Protein AF-A0A656CT70-F1 (afdb_monomer)

Organism: NCBI:txid33039

Mean predicted aligned error: 3.69 Å

Sequence (130 aa):
MKSKRKQKILEKSWAKPFSDIIFSNIDEMIFAPLYSDKRNSRPNAPVNVIVGALILKELNGLTDDEIIEECEFDFRYQYALHTTSYENQPLSNRTFSRFRERNAAYELTTGKDLIHDCIVALSENIRKFR

Secondary structure (DSSP, 8-state):
---HHHHHHHHTSTHHHIIIIIGGG--GGGGGGG--SSGGGS-SS-HHHHHHHHHHHHHHT--HHHHHHHHHH-HHHHHHTT-TT-SS-S--HHHHHHHHHHHHHHHHHHS--HHHHHHHHTHHHHHHH-

pLDDT: mean 93.48, std 8.0, range [59.53, 98.5]

Foldseek 3Di:
DPDPVVVVVLCVDLLVLLQPLPLVQQDQVLCVVLADPDPVRDQLDRVSLLLSLVVVCVVVVHDLVVSLVCCQPPVSSCSSSVNPPPPHGSGDPVSNVSSVVSQVVCCVVPVDRSSVVRCVSSVVSVVVSD

Solvent-accessible surface area (backbone atoms only — not comparable to full-atom values): 7526 Å² total; per-residue (Å²): 137,94,48,73,68,60,51,57,53,45,64,72,35,74,30,36,57,40,23,66,45,44,41,71,59,52,68,50,71,74,55,46,86,72,40,53,94,51,78,92,47,49,73,93,40,62,59,45,44,56,52,41,49,51,50,52,18,66,76,70,72,48,50,77,65,52,46,45,50,43,44,71,72,36,68,52,50,18,52,23,52,71,44,73,85,50,93,64,68,73,65,48,73,67,54,53,52,56,50,52,52,41,50,53,54,45,22,75,75,69,75,48,58,58,66,57,53,52,51,60,73,36,41,69,36,52,60,73,71,105

Structure (mmCIF, N/CA/C/O backbone):
data_AF-A0A656CT70-F1
#
_entry.id   AF-A0A656CT70-F1
#
loop_
_atom_site.group_PDB
_atom_site.id
_atom_site.type_symbol
_atom_site.label_atom_id
_atom_site.label_alt_id
_atom_site.label_comp_id
_atom_site.label_asym_id
_atom_site.label_entity_id
_atom_site.label_seq_id
_atom_site.pdbx_PDB_ins_code
_atom_sit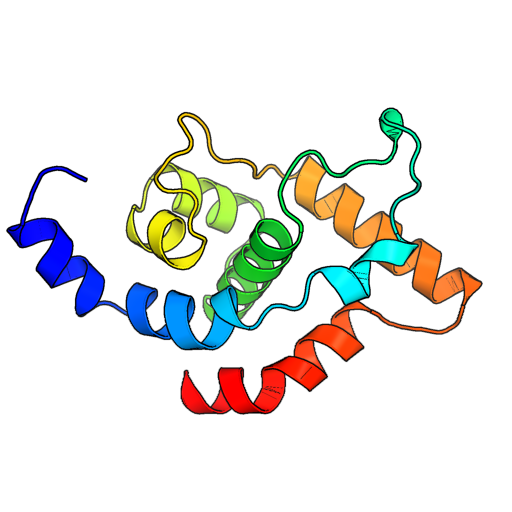e.Cartn_x
_atom_site.Cartn_y
_atom_site.Cartn_z
_atom_site.occupancy
_atom_site.B_iso_or_equiv
_atom_site.auth_seq_id
_atom_site.auth_comp_id
_atom_site.auth_asym_id
_atom_site.auth_atom_id
_atom_site.pdbx_PDB_model_num
ATOM 1 N N . MET A 1 1 ? -3.001 -2.683 20.741 1.00 59.53 1 MET A N 1
ATOM 2 C CA . MET A 1 1 ? -3.885 -1.666 21.368 1.00 59.53 1 MET A CA 1
ATOM 3 C C . MET A 1 1 ? -4.584 -2.251 22.603 1.00 59.53 1 MET A C 1
ATOM 5 O O . MET A 1 1 ? -5.239 -3.271 22.469 1.00 59.53 1 MET A O 1
ATOM 9 N N . LYS A 1 2 ? -4.429 -1.674 23.810 1.00 62.16 2 LYS A N 1
ATOM 10 C CA . LYS A 1 2 ? -4.876 -2.312 25.079 1.00 62.16 2 LYS A CA 1
ATOM 11 C C . LYS A 1 2 ? -6.291 -1.933 25.572 1.00 62.16 2 LYS A C 1
ATOM 13 O O . LYS A 1 2 ? -6.737 -2.463 26.582 1.00 62.16 2 LYS A O 1
ATOM 18 N N . SER A 1 3 ? -7.020 -1.034 24.898 1.00 84.12 3 SER A N 1
ATOM 19 C CA . SER A 1 3 ? -8.351 -0.576 25.352 1.00 84.12 3 SER A CA 1
ATOM 20 C C . SER A 1 3 ? -9.488 -1.104 24.474 1.00 84.12 3 SER A C 1
ATOM 22 O O . SER A 1 3 ? -9.621 -0.695 23.320 1.00 84.12 3 SER A O 1
ATOM 24 N N . LYS A 1 4 ? -10.373 -1.929 25.058 1.00 86.62 4 LYS A N 1
ATOM 25 C CA . LYS A 1 4 ? -11.593 -2.451 24.404 1.00 86.62 4 LYS A CA 1
ATOM 26 C C . LYS A 1 4 ? -12.500 -1.343 23.853 1.00 86.62 4 LYS A C 1
ATOM 28 O O . LYS A 1 4 ? -13.158 -1.532 22.835 1.00 86.62 4 LYS A O 1
ATOM 33 N N . ARG A 1 5 ? -12.536 -0.172 24.504 1.00 88.56 5 ARG A N 1
ATOM 34 C CA . ARG A 1 5 ? -13.321 0.981 24.033 1.00 88.56 5 ARG A CA 1
ATOM 35 C C . ARG A 1 5 ? -12.743 1.560 22.742 1.00 88.56 5 ARG A C 1
ATOM 37 O O . ARG A 1 5 ? -13.498 1.778 21.803 1.00 88.56 5 ARG A O 1
ATOM 44 N N . LYS A 1 6 ? -11.423 1.775 22.685 1.00 86.00 6 LYS A N 1
ATOM 45 C CA . LYS A 1 6 ? -10.746 2.276 21.476 1.00 86.00 6 LYS A CA 1
ATOM 46 C C . LYS A 1 6 ? -10.887 1.292 20.314 1.00 86.00 6 LYS A C 1
ATOM 48 O O . LYS A 1 6 ? -11.174 1.717 19.205 1.00 86.00 6 LYS A O 1
ATOM 53 N N . GLN A 1 7 ? -10.797 -0.009 20.592 1.00 86.00 7 GLN A N 1
ATOM 54 C CA . GLN A 1 7 ? -11.014 -1.050 19.587 1.00 86.00 7 GLN A CA 1
ATOM 55 C C . GLN A 1 7 ? -12.424 -1.007 18.983 1.00 86.00 7 GLN A C 1
ATOM 57 O O . GLN A 1 7 ? -12.554 -0.972 17.768 1.00 86.00 7 GLN A O 1
ATOM 62 N N . LYS A 1 8 ? -13.474 -0.882 19.806 1.00 90.31 8 LYS A N 1
ATOM 63 C CA . LYS A 1 8 ? -14.850 -0.724 19.298 1.00 90.31 8 LYS A CA 1
ATOM 64 C C . LYS A 1 8 ? -15.055 0.544 18.465 1.00 90.31 8 LYS A C 1
ATOM 66 O O . LYS A 1 8 ? -15.885 0.542 17.564 1.00 90.31 8 LYS A O 1
ATOM 71 N N . ILE A 1 9 ? -14.366 1.639 18.794 1.00 91.31 9 ILE A N 1
ATOM 72 C CA . ILE A 1 9 ? -14.432 2.881 18.006 1.00 91.31 9 ILE A CA 1
ATOM 73 C C . ILE A 1 9 ? -13.758 2.668 16.647 1.00 91.31 9 ILE A C 1
ATOM 75 O O . ILE A 1 9 ? -14.312 3.051 15.623 1.00 91.31 9 ILE A O 1
ATOM 79 N N . LEU A 1 10 ? -12.600 2.011 16.642 1.00 90.56 10 LEU A N 1
ATOM 80 C CA . LEU A 1 10 ? -11.835 1.700 15.441 1.00 90.56 10 LEU A CA 1
ATOM 81 C C . LEU A 1 10 ? -12.596 0.769 14.489 1.00 90.56 10 LEU A C 1
ATOM 83 O O . LEU A 1 10 ? -12.696 1.061 13.303 1.00 90.56 10 LEU A O 1
ATOM 87 N N . GLU A 1 11 ? -13.207 -0.292 15.020 1.00 89.88 11 GLU A N 1
ATOM 88 C CA . GLU A 1 11 ? -14.033 -1.240 14.257 1.00 89.88 11 GLU A CA 1
ATOM 89 C C . GLU A 1 11 ? -15.268 -0.584 13.620 1.00 89.88 11 GLU A C 1
ATOM 91 O O . GLU A 1 11 ? -15.768 -1.070 12.612 1.00 89.88 11 GLU A O 1
ATOM 96 N N . LYS A 1 12 ? -15.754 0.527 14.188 1.00 93.75 12 LYS A N 1
ATOM 97 C CA . LYS A 1 12 ? -16.864 1.325 13.639 1.00 93.75 12 LYS A CA 1
ATOM 98 C C . LYS A 1 12 ? -16.409 2.468 12.728 1.00 93.75 12 LYS A C 1
ATOM 100 O O . LYS A 1 12 ? -17.252 3.183 12.194 1.00 93.75 12 LYS A O 1
ATOM 105 N N . SER A 1 13 ? -15.104 2.694 12.608 1.00 95.56 13 SER A N 1
ATOM 106 C CA . SER A 1 13 ? -14.539 3.757 11.777 1.00 95.56 13 SER A CA 1
ATOM 107 C C . SER A 1 13 ? -14.329 3.288 10.337 1.00 95.56 13 SER A C 1
ATOM 109 O O . SER A 1 13 ? -14.367 2.090 10.065 1.00 95.56 13 SER A O 1
ATOM 111 N N . TRP A 1 14 ? -14.028 4.226 9.434 1.00 96.31 14 TRP A N 1
ATOM 112 C CA . TRP A 1 14 ? -13.675 3.949 8.034 1.00 96.31 14 TRP A CA 1
ATOM 113 C C . TRP A 1 14 ? -12.500 2.966 7.885 1.00 96.31 14 TRP A C 1
ATOM 115 O O . TRP A 1 14 ? -12.396 2.267 6.879 1.00 96.31 14 TRP A O 1
ATOM 125 N N . ALA A 1 15 ? -11.632 2.872 8.898 1.00 97.12 15 ALA A N 1
ATOM 126 C CA . ALA A 1 15 ? -10.444 2.033 8.854 1.00 97.12 15 ALA A CA 1
ATOM 127 C C . ALA A 1 15 ? -10.780 0.541 8.766 1.00 97.12 15 ALA A C 1
ATOM 129 O O . ALA A 1 15 ? -10.039 -0.205 8.136 1.00 97.12 15 ALA A O 1
ATOM 130 N N . LYS A 1 16 ? -11.899 0.095 9.357 1.00 96.50 16 LYS A N 1
ATOM 131 C CA . LYS A 1 16 ? -12.323 -1.311 9.294 1.00 96.50 16 LYS A CA 1
ATOM 132 C C . LYS A 1 16 ? -12.708 -1.755 7.882 1.00 96.50 16 LYS A C 1
ATOM 134 O O . LYS A 1 16 ? -12.073 -2.688 7.397 1.00 96.50 16 LYS A O 1
ATOM 139 N N . PRO A 1 17 ? -13.670 -1.112 7.193 1.00 96.94 17 PRO A N 1
ATOM 140 C CA . PRO A 1 17 ? -13.987 -1.491 5.825 1.00 96.94 17 PRO A CA 1
ATOM 141 C C . PRO A 1 17 ? -12.794 -1.289 4.883 1.00 96.94 17 PRO A C 1
ATOM 143 O O . PRO A 1 17 ? -12.601 -2.124 4.009 1.00 96.94 17 PRO A O 1
ATOM 146 N N . PHE A 1 18 ? -11.940 -0.274 5.082 1.00 97.94 18 PHE A N 1
ATOM 147 C CA . PHE A 1 18 ? -10.711 -0.157 4.286 1.00 97.94 18 PHE A CA 1
ATOM 148 C C . PHE A 1 18 ? -9.786 -1.370 4.482 1.00 97.94 18 PHE A C 1
ATOM 150 O O . PHE A 1 18 ? -9.346 -1.978 3.509 1.00 97.94 18 PHE A O 1
ATOM 157 N N . SER A 1 19 ? -9.530 -1.744 5.738 1.00 97.81 19 SER A N 1
ATOM 158 C CA . SER A 1 19 ? -8.682 -2.877 6.119 1.00 97.81 19 SER A CA 1
ATOM 159 C C . SER A 1 19 ? -9.183 -4.199 5.524 1.00 97.81 19 SER A C 1
ATOM 161 O O . SER A 1 19 ? -8.408 -4.959 4.941 1.00 97.81 19 SER A O 1
ATOM 163 N N . ASP A 1 20 ? -10.488 -4.460 5.618 1.00 97.31 20 ASP A N 1
ATOM 164 C CA . ASP A 1 20 ? -11.088 -5.727 5.189 1.00 97.31 20 ASP A CA 1
ATOM 165 C C . ASP A 1 20 ? -11.293 -5.816 3.673 1.00 97.31 20 ASP A C 1
ATOM 167 O O . ASP A 1 20 ? -11.096 -6.872 3.076 1.00 97.31 20 ASP A O 1
ATOM 171 N N . ILE A 1 21 ? -11.752 -4.725 3.054 1.00 97.31 21 ILE A N 1
ATOM 172 C CA . ILE A 1 21 ? -12.2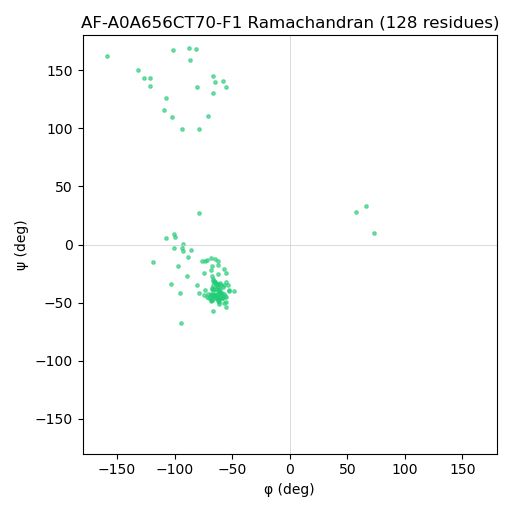39 -4.736 1.671 1.00 97.31 21 ILE A CA 1
ATOM 173 C C . ILE A 1 21 ? -11.123 -4.324 0.715 1.00 97.31 21 ILE A C 1
ATOM 175 O O . ILE A 1 21 ? -10.966 -4.950 -0.328 1.00 97.31 21 ILE A O 1
ATOM 179 N N . ILE A 1 22 ? -10.326 -3.315 1.069 1.00 97.94 22 ILE A N 1
ATOM 180 C CA . ILE A 1 22 ? -9.263 -2.799 0.201 1.00 97.94 22 ILE A CA 1
ATOM 181 C C . ILE A 1 22 ? -7.935 -3.459 0.541 1.00 97.94 22 ILE A C 1
ATOM 183 O O . ILE A 1 22 ? -7.427 -4.240 -0.256 1.00 97.94 22 ILE A O 1
ATOM 187 N N . PHE A 1 23 ? -7.395 -3.184 1.731 1.00 98.25 23 PHE A N 1
ATOM 188 C CA . PHE A 1 23 ? -6.023 -3.545 2.089 1.00 98.25 23 PHE A CA 1
ATOM 189 C C . PHE A 1 23 ? -5.772 -5.053 2.002 1.00 98.25 23 PHE A C 1
ATOM 191 O O . PHE A 1 23 ? -4.802 -5.490 1.388 1.00 98.25 23 PHE A O 1
ATOM 198 N N . SER A 1 24 ? -6.691 -5.850 2.552 1.00 97.75 24 SER A N 1
ATOM 199 C CA . SER A 1 24 ? -6.589 -7.315 2.564 1.00 97.75 24 SER A CA 1
ATOM 200 C C . SER A 1 24 ? -6.728 -7.961 1.178 1.00 97.75 24 SER A C 1
ATOM 202 O O . SER A 1 24 ? -6.446 -9.147 1.039 1.00 97.75 24 SER A O 1
ATOM 204 N N . ASN A 1 25 ? -7.150 -7.207 0.158 1.00 98.00 25 ASN A N 1
ATOM 205 C CA . ASN A 1 25 ? -7.273 -7.678 -1.224 1.00 98.00 25 ASN A CA 1
ATOM 206 C C . ASN A 1 25 ? -6.193 -7.098 -2.154 1.00 98.00 25 ASN A C 1
ATOM 208 O O . ASN A 1 25 ? -6.259 -7.323 -3.361 1.00 98.00 25 ASN A O 1
ATOM 212 N N . ILE A 1 26 ? -5.214 -6.350 -1.630 1.00 98.12 26 ILE A N 1
ATOM 213 C CA . ILE A 1 26 ? -4.067 -5.899 -2.424 1.00 98.12 26 ILE A CA 1
ATOM 214 C C . ILE A 1 26 ? -3.183 -7.113 -2.724 1.00 98.12 26 ILE A C 1
ATOM 216 O O . ILE A 1 26 ? -2.516 -7.634 -1.828 1.00 98.12 26 ILE A O 1
ATOM 220 N N . ASP A 1 27 ? -3.149 -7.537 -3.987 1.00 96.38 27 ASP A N 1
ATOM 221 C CA . ASP A 1 27 ? -2.220 -8.568 -4.448 1.00 96.38 27 ASP A CA 1
ATOM 222 C C . ASP A 1 27 ? -0.825 -7.967 -4.675 1.00 96.38 27 ASP A C 1
ATOM 224 O O . ASP A 1 27 ? -0.540 -7.336 -5.696 1.00 96.38 27 ASP A O 1
ATOM 228 N N . GLU A 1 28 ? 0.070 -8.158 -3.705 1.00 93.38 28 GLU A N 1
ATOM 229 C CA . GLU A 1 28 ? 1.448 -7.677 -3.810 1.00 93.38 28 GLU A CA 1
ATOM 230 C C . GLU A 1 28 ? 2.275 -8.405 -4.880 1.00 93.38 28 GLU A C 1
ATOM 232 O O . GLU A 1 28 ? 3.289 -7.866 -5.332 1.00 93.38 28 GLU A O 1
ATOM 237 N N . MET A 1 29 ? 1.841 -9.589 -5.333 1.00 94.19 29 MET A N 1
ATOM 238 C CA . MET A 1 29 ? 2.576 -10.383 -6.322 1.00 94.19 29 MET A CA 1
ATOM 239 C C . MET A 1 29 ? 2.585 -9.725 -7.702 1.00 94.19 29 MET A C 1
ATOM 241 O O . MET A 1 29 ? 3.524 -9.951 -8.468 1.00 94.19 29 MET A O 1
ATOM 245 N N . ILE A 1 30 ? 1.624 -8.839 -7.989 1.00 96.12 30 ILE A N 1
ATOM 246 C CA . ILE A 1 30 ? 1.625 -7.981 -9.186 1.00 96.12 30 ILE A CA 1
ATOM 247 C C . ILE A 1 30 ? 2.942 -7.195 -9.286 1.00 96.12 30 ILE A C 1
ATOM 249 O O . ILE A 1 30 ? 3.489 -7.016 -10.372 1.00 96.12 30 ILE A O 1
ATOM 253 N N . PHE A 1 31 ? 3.504 -6.788 -8.146 1.00 96.50 31 PHE A N 1
ATOM 254 C CA . PHE A 1 31 ? 4.725 -5.989 -8.071 1.00 96.50 31 PHE A CA 1
ATOM 255 C C . PHE A 1 31 ? 6.002 -6.820 -7.927 1.00 96.50 31 PHE A C 1
ATOM 257 O O . PHE A 1 31 ? 7.092 -6.246 -7.872 1.00 96.50 31 PHE A O 1
ATOM 264 N N . ALA A 1 32 ? 5.910 -8.153 -7.891 1.00 93.88 32 ALA A N 1
ATOM 265 C CA . ALA A 1 32 ? 7.078 -9.027 -7.792 1.00 93.88 32 ALA A CA 1
ATOM 266 C C . ALA A 1 32 ? 8.153 -8.736 -8.864 1.00 93.88 32 ALA A C 1
ATOM 268 O O . ALA A 1 32 ? 9.327 -8.678 -8.495 1.00 93.88 32 ALA A O 1
ATOM 269 N N . PRO A 1 33 ? 7.814 -8.449 -10.144 1.00 94.12 33 PRO A N 1
ATOM 270 C CA . PRO A 1 33 ? 8.812 -8.136 -11.172 1.00 94.12 33 PRO A CA 1
ATOM 271 C C . PRO A 1 33 ? 9.657 -6.880 -10.906 1.00 94.12 33 PRO A C 1
ATOM 273 O O . PRO A 1 33 ? 10.717 -6.722 -11.511 1.00 94.12 33 PRO A O 1
ATOM 276 N N . LEU A 1 34 ? 9.224 -5.983 -10.011 1.00 93.31 34 LEU A N 1
ATOM 277 C CA . LEU A 1 34 ? 9.976 -4.772 -9.655 1.00 93.31 34 LEU A CA 1
ATOM 278 C C . LEU A 1 34 ? 11.203 -5.062 -8.786 1.00 93.31 34 LEU A C 1
ATOM 280 O O . LEU A 1 34 ? 12.060 -4.191 -8.588 1.00 93.31 34 LEU A O 1
ATOM 284 N N . TYR A 1 35 ? 11.274 -6.264 -8.224 1.00 90.50 35 TYR A N 1
ATOM 285 C CA . TYR A 1 35 ? 12.265 -6.648 -7.240 1.00 90.50 35 TYR A CA 1
ATOM 286 C C . TYR A 1 35 ? 12.974 -7.922 -7.696 1.00 90.50 35 TYR A C 1
ATOM 288 O O . TYR A 1 35 ? 12.383 -8.815 -8.289 1.00 90.50 35 TYR A O 1
ATOM 296 N N . SER A 1 36 ? 14.274 -8.007 -7.428 1.00 80.19 36 SER A N 1
ATOM 297 C CA . SER A 1 36 ? 15.046 -9.226 -7.673 1.00 80.19 36 SER A CA 1
ATOM 298 C C . SER A 1 36 ? 15.266 -9.978 -6.362 1.00 80.19 36 SER A C 1
ATOM 300 O O . SER A 1 36 ? 15.142 -9.417 -5.270 1.00 80.19 36 SER A O 1
ATOM 302 N N . ASP A 1 37 ? 15.725 -11.221 -6.447 1.00 69.25 37 ASP A N 1
ATOM 303 C CA . ASP A 1 37 ? 16.087 -11.994 -5.253 1.00 69.25 37 ASP A CA 1
ATOM 304 C C . ASP A 1 37 ? 17.282 -11.402 -4.484 1.00 69.25 37 ASP A C 1
ATOM 306 O O . ASP A 1 37 ? 17.535 -11.751 -3.325 1.00 69.25 37 ASP A O 1
ATOM 310 N N . LYS A 1 38 ? 18.013 -10.451 -5.088 1.00 72.75 38 LYS A N 1
ATOM 311 C CA . LYS A 1 38 ? 19.123 -9.750 -4.437 1.00 72.75 38 LYS A CA 1
ATOM 312 C C . LYS A 1 38 ? 18.609 -8.881 -3.292 1.00 72.75 38 LYS A C 1
ATOM 314 O O . LYS A 1 38 ? 17.753 -8.011 -3.481 1.00 72.75 38 LYS A O 1
ATOM 319 N N . ARG A 1 39 ? 19.241 -9.026 -2.122 1.00 65.06 39 ARG A N 1
ATOM 320 C CA . ARG A 1 39 ? 18.924 -8.286 -0.885 1.00 65.06 39 ARG A CA 1
ATOM 321 C C . ARG A 1 39 ? 18.789 -6.772 -1.092 1.00 65.06 39 ARG A C 1
ATOM 323 O O . ARG A 1 39 ? 17.870 -6.182 -0.544 1.00 65.06 39 ARG A O 1
ATOM 330 N N . ASN A 1 40 ? 19.642 -6.168 -1.922 1.00 65.69 40 ASN A N 1
ATOM 331 C CA . ASN A 1 40 ? 19.651 -4.717 -2.171 1.00 65.69 40 ASN A CA 1
ATOM 332 C C . ASN A 1 40 ? 18.461 -4.212 -2.999 1.00 65.69 40 ASN A C 1
ATOM 334 O O . ASN A 1 40 ? 18.253 -3.005 -3.092 1.00 65.69 40 ASN A O 1
ATOM 338 N N . SER A 1 41 ? 17.710 -5.114 -3.628 1.00 70.25 41 SER A N 1
ATOM 339 C CA . SER A 1 41 ? 16.538 -4.744 -4.414 1.00 70.25 41 SER A CA 1
ATOM 340 C C . SER A 1 41 ? 15.233 -4.889 -3.643 1.00 70.25 41 SER A C 1
ATOM 342 O O . SER A 1 41 ? 14.273 -4.237 -4.032 1.00 70.25 41 SER A O 1
ATOM 344 N N . ARG A 1 42 ? 15.207 -5.654 -2.538 1.00 74.50 42 ARG A N 1
ATOM 345 C CA . ARG A 1 42 ? 13.997 -5.859 -1.731 1.00 74.50 42 ARG A CA 1
ATOM 346 C C . ARG A 1 42 ? 13.444 -4.520 -1.227 1.00 74.50 42 ARG A C 1
ATOM 348 O O . ARG A 1 42 ? 14.230 -3.640 -0.861 1.00 74.50 42 ARG A O 1
ATOM 355 N N . PRO A 1 43 ? 12.117 -4.340 -1.211 1.00 77.81 43 PRO A N 1
ATOM 356 C CA . PRO A 1 43 ? 11.530 -3.128 -0.674 1.00 77.81 43 PRO A CA 1
ATOM 357 C C . PRO A 1 43 ? 11.777 -3.047 0.838 1.00 77.81 43 PRO A C 1
ATOM 359 O O . PRO A 1 43 ? 11.802 -4.055 1.541 1.00 77.81 43 PRO A O 1
ATOM 362 N N . ASN A 1 44 ? 11.972 -1.825 1.335 1.00 79.44 44 ASN A N 1
ATOM 363 C CA . ASN A 1 44 ? 12.170 -1.569 2.766 1.00 79.44 44 ASN A CA 1
ATOM 364 C C . ASN A 1 44 ? 10.856 -1.648 3.563 1.00 79.44 44 ASN A C 1
ATOM 366 O O . ASN A 1 44 ? 10.889 -1.691 4.788 1.00 79.44 44 ASN A O 1
ATOM 370 N N . ALA A 1 45 ? 9.723 -1.644 2.863 1.00 89.06 45 ALA A N 1
ATOM 371 C CA . ALA A 1 45 ? 8.376 -1.703 3.405 1.00 89.06 45 ALA A CA 1
ATOM 372 C C . ALA A 1 45 ? 7.573 -2.765 2.641 1.00 89.06 45 ALA A C 1
ATOM 374 O O . ALA A 1 45 ? 7.847 -2.965 1.453 1.00 89.06 45 ALA A O 1
ATOM 375 N N . PRO A 1 46 ? 6.591 -3.427 3.272 1.00 94.62 46 PRO A N 1
ATOM 376 C CA . PRO A 1 46 ? 5.672 -4.308 2.557 1.00 94.62 46 PRO A CA 1
ATOM 377 C C . PRO A 1 46 ? 4.974 -3.560 1.415 1.00 94.62 46 PRO A C 1
ATOM 379 O O . PRO A 1 46 ? 4.545 -2.417 1.589 1.00 94.62 46 PRO A O 1
ATOM 382 N N . VAL A 1 47 ? 4.881 -4.172 0.235 1.00 96.56 47 VAL A N 1
ATOM 383 C CA . VAL A 1 47 ? 4.370 -3.476 -0.958 1.00 96.56 47 VAL A CA 1
ATOM 384 C C . VAL A 1 47 ? 2.892 -3.139 -0.801 1.00 96.56 47 VAL A C 1
ATOM 386 O O . VAL A 1 47 ? 2.481 -2.032 -1.141 1.00 96.56 47 VAL A O 1
ATOM 389 N N . ASN A 1 48 ? 2.109 -4.041 -0.211 1.00 97.44 48 ASN A N 1
ATOM 390 C CA . ASN A 1 48 ? 0.713 -3.784 0.130 1.00 97.44 48 ASN A CA 1
ATOM 391 C C . ASN A 1 48 ? 0.531 -2.566 1.058 1.00 97.44 48 ASN A C 1
ATOM 393 O O . ASN A 1 48 ? -0.416 -1.807 0.872 1.00 97.44 48 ASN A O 1
ATOM 397 N N . VAL A 1 49 ? 1.456 -2.310 1.991 1.00 98.12 49 VAL A N 1
ATOM 398 C CA . VAL A 1 49 ? 1.463 -1.101 2.837 1.00 98.12 49 VAL A CA 1
ATOM 399 C C . VAL A 1 49 ? 1.715 0.154 2.008 1.00 98.12 49 VAL A C 1
ATOM 401 O O . VAL A 1 49 ? 1.004 1.142 2.178 1.00 98.12 49 VAL A O 1
ATOM 404 N N . ILE A 1 50 ? 2.666 0.115 1.069 1.00 98.12 50 ILE A N 1
ATOM 405 C CA . ILE A 1 50 ? 2.936 1.241 0.160 1.00 98.12 50 ILE A CA 1
ATOM 406 C C . ILE A 1 50 ? 1.701 1.538 -0.700 1.00 98.12 50 ILE A C 1
ATOM 408 O O . ILE A 1 50 ? 1.252 2.680 -0.760 1.00 98.12 50 ILE A O 1
ATOM 412 N N . VAL A 1 51 ? 1.135 0.515 -1.346 1.00 98.19 51 VAL A N 1
ATOM 413 C CA . VAL A 1 51 ? -0.037 0.649 -2.224 1.00 98.19 51 VAL A CA 1
ATOM 414 C C . VAL A 1 51 ? -1.259 1.109 -1.432 1.00 98.19 51 VAL A C 1
ATOM 416 O O . VAL A 1 51 ? -1.930 2.050 -1.843 1.00 98.19 51 VAL A O 1
ATOM 419 N N . GLY A 1 52 ? -1.520 0.510 -0.269 1.00 98.25 52 GLY A N 1
ATOM 420 C CA . GLY A 1 52 ? -2.625 0.896 0.604 1.00 98.25 52 GLY A CA 1
ATOM 421 C C . GLY A 1 52 ? -2.524 2.352 1.059 1.00 98.25 52 GLY A C 1
ATOM 422 O O . GLY A 1 52 ? -3.520 3.071 1.014 1.00 98.25 52 GLY A O 1
ATOM 423 N N . ALA A 1 53 ? -1.324 2.812 1.427 1.00 98.44 53 ALA A N 1
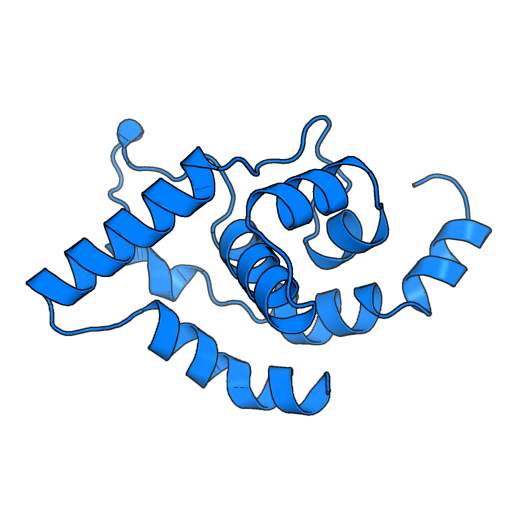ATOM 424 C CA . ALA A 1 53 ? -1.092 4.209 1.782 1.00 98.44 53 ALA A CA 1
ATOM 425 C C . ALA A 1 53 ? -1.344 5.145 0.593 1.00 98.44 53 ALA A C 1
ATOM 427 O O . ALA A 1 53 ? -2.005 6.165 0.754 1.00 98.44 53 ALA A O 1
ATOM 428 N N . LEU A 1 54 ? -0.894 4.785 -0.614 1.00 98.25 54 LEU A N 1
ATOM 429 C CA . LEU A 1 54 ? -1.173 5.573 -1.819 1.00 98.25 54 LEU A CA 1
ATOM 430 C C . LEU A 1 54 ? -2.670 5.624 -2.150 1.00 98.25 54 LEU A C 1
ATOM 432 O O . LEU A 1 54 ? -3.161 6.683 -2.521 1.00 98.25 54 LEU A O 1
ATOM 436 N N . ILE A 1 55 ? -3.415 4.533 -1.960 1.00 97.75 55 ILE A N 1
ATOM 437 C CA . ILE A 1 55 ? -4.873 4.541 -2.140 1.00 97.75 55 ILE A CA 1
ATOM 438 C C . ILE A 1 55 ? -5.536 5.469 -1.112 1.00 97.75 55 ILE A C 1
ATOM 440 O O . ILE A 1 55 ? -6.378 6.280 -1.489 1.00 97.75 55 ILE A O 1
ATOM 444 N N . LEU A 1 56 ? -5.156 5.396 0.171 1.00 97.94 56 LEU A N 1
ATOM 445 C CA . LEU A 1 56 ? -5.676 6.307 1.203 1.00 97.94 56 LEU A CA 1
ATOM 446 C C . LEU A 1 56 ? -5.352 7.765 0.900 1.00 97.94 56 LEU A C 1
ATOM 448 O O . LEU A 1 56 ? -6.212 8.628 1.071 1.00 97.94 56 LEU A O 1
ATOM 452 N N . LYS A 1 57 ? -4.135 8.019 0.417 1.00 98.12 57 LYS A N 1
ATOM 453 C CA . LYS A 1 57 ? -3.694 9.341 -0.008 1.00 98.12 57 LYS A CA 1
ATOM 454 C C . LYS A 1 57 ? -4.645 9.918 -1.060 1.00 98.12 57 LYS A C 1
ATOM 456 O O . LYS A 1 57 ? -5.185 11.000 -0.857 1.00 98.12 57 LYS A O 1
ATOM 461 N N . GLU A 1 58 ? -4.903 9.175 -2.137 1.00 96.50 58 GLU A N 1
ATOM 462 C CA . GLU A 1 58 ? -5.787 9.629 -3.220 1.00 96.50 58 GLU A CA 1
ATOM 463 C C . GLU A 1 58 ? -7.256 9.739 -2.778 1.00 96.50 58 GLU A C 1
ATOM 465 O O . GLU A 1 58 ? -7.954 10.675 -3.164 1.00 96.50 58 GLU A O 1
ATOM 470 N N . LEU A 1 59 ? -7.744 8.820 -1.935 1.00 94.75 59 LEU A N 1
ATOM 471 C CA . LEU A 1 59 ? -9.123 8.862 -1.430 1.00 94.75 59 LEU A CA 1
ATOM 472 C C . LEU A 1 59 ? -9.403 10.090 -0.557 1.00 94.75 59 LEU A C 1
ATOM 474 O O . LEU A 1 59 ? -10.523 10.601 -0.581 1.00 94.75 59 LEU A O 1
ATOM 478 N N . ASN A 1 60 ? -8.401 10.548 0.193 1.00 95.44 60 ASN A N 1
ATOM 479 C CA . ASN A 1 60 ? -8.525 11.661 1.131 1.00 95.44 60 ASN A CA 1
ATOM 480 C C . ASN A 1 60 ? -7.973 12.986 0.576 1.00 95.44 60 ASN A C 1
ATOM 482 O O . ASN A 1 60 ? -8.088 14.008 1.248 1.00 95.44 60 ASN A O 1
ATOM 486 N N . GLY A 1 61 ? -7.399 12.986 -0.632 1.00 97.00 61 GLY A N 1
ATOM 487 C CA . GLY A 1 61 ? -6.796 14.175 -1.241 1.00 97.00 61 GLY A CA 1
ATOM 488 C C . GLY A 1 61 ? -5.548 14.670 -0.507 1.00 97.00 61 GLY A C 1
ATOM 489 O O . GLY A 1 61 ? -5.323 15.875 -0.446 1.00 97.00 61 GLY A O 1
ATOM 490 N N . LEU A 1 62 ? -4.773 13.751 0.073 1.00 98.12 62 LEU A N 1
ATOM 491 C CA . LEU A 1 62 ? -3.576 14.062 0.852 1.00 98.12 62 LEU A CA 1
ATOM 492 C C . LEU A 1 62 ? -2.334 14.178 -0.041 1.00 98.12 62 LEU A C 1
ATOM 494 O O . LEU A 1 62 ? -2.244 13.616 -1.136 1.00 98.12 62 LEU A O 1
ATOM 498 N N . THR A 1 63 ? -1.325 14.865 0.465 1.00 98.38 63 THR A N 1
ATOM 499 C CA . THR A 1 63 ? 0.046 14.836 -0.046 1.00 98.38 63 THR A CA 1
ATOM 500 C C . THR A 1 63 ? 0.805 13.612 0.474 1.00 98.38 63 THR A C 1
ATOM 502 O O . THR A 1 63 ? 0.344 12.893 1.363 1.00 98.38 63 THR A O 1
ATOM 505 N N . ASP A 1 64 ? 1.982 13.344 -0.104 1.00 98.06 64 ASP A N 1
ATOM 506 C CA . ASP A 1 64 ? 2.859 12.263 0.367 1.00 98.06 64 ASP A CA 1
ATOM 507 C C . ASP A 1 64 ? 3.330 12.509 1.815 1.00 98.06 64 ASP A C 1
ATOM 509 O O . ASP A 1 64 ? 3.407 11.556 2.588 1.00 98.06 64 ASP A O 1
ATOM 513 N N . ASP A 1 65 ? 3.584 1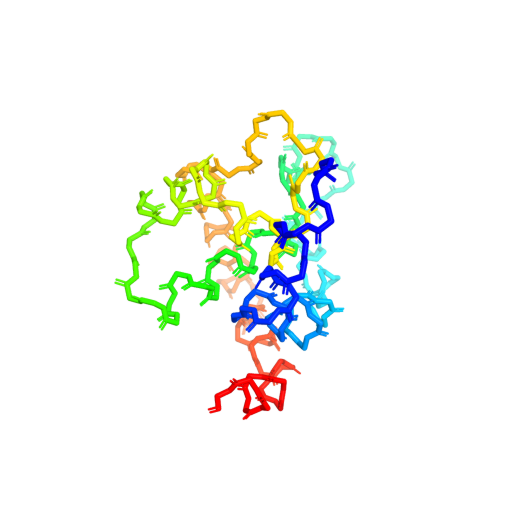3.767 2.192 1.00 98.12 65 ASP A N 1
ATOM 514 C CA . ASP A 1 65 ? 3.958 14.141 3.561 1.00 98.12 65 ASP A CA 1
ATOM 515 C C . ASP A 1 65 ? 2.792 13.921 4.534 1.00 98.12 65 ASP A C 1
ATOM 517 O O . ASP A 1 65 ? 2.956 13.251 5.552 1.00 98.12 65 ASP A O 1
ATOM 521 N N . GLU A 1 66 ? 1.588 14.383 4.185 1.00 98.50 66 GLU A N 1
ATOM 522 C CA . GLU A 1 66 ? 0.406 14.235 5.043 1.00 98.50 66 GLU A CA 1
ATOM 523 C C . GLU A 1 66 ? 0.043 12.766 5.284 1.00 98.50 66 GLU A C 1
ATOM 525 O O . GLU A 1 66 ? -0.239 12.390 6.416 1.00 98.50 66 GLU A O 1
ATOM 530 N N . ILE A 1 67 ? 0.089 11.887 4.271 1.00 98.44 67 ILE A N 1
ATOM 531 C CA . ILE A 1 67 ? -0.205 10.462 4.509 1.00 98.44 67 ILE A CA 1
ATOM 532 C C . ILE A 1 67 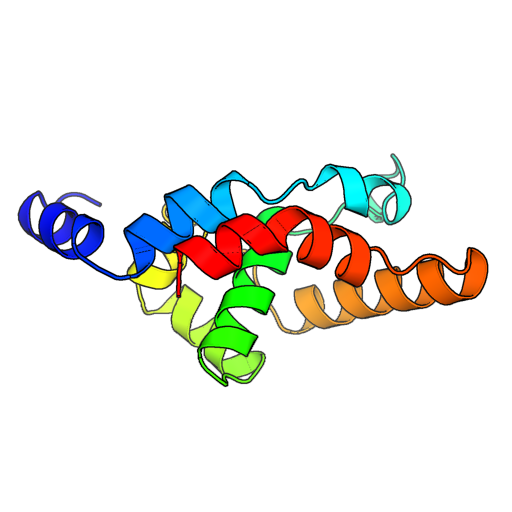? 0.845 9.796 5.413 1.00 98.44 67 ILE A C 1
ATOM 534 O O . ILE A 1 67 ? 0.506 8.881 6.166 1.00 98.44 67 ILE A O 1
ATOM 538 N N . ILE A 1 68 ? 2.106 10.242 5.369 1.00 98.00 68 ILE A N 1
ATOM 539 C CA . ILE A 1 68 ? 3.149 9.765 6.287 1.00 98.00 68 ILE A CA 1
ATOM 540 C C . ILE A 1 68 ? 2.835 10.238 7.709 1.00 98.00 68 ILE A C 1
ATOM 542 O O . ILE A 1 68 ? 2.828 9.417 8.624 1.00 98.00 68 ILE A O 1
ATOM 546 N N . GLU A 1 69 ? 2.516 11.521 7.888 1.00 98.06 69 GLU A N 1
ATOM 547 C CA . GLU A 1 69 ? 2.140 12.093 9.186 1.00 98.06 69 GLU A CA 1
ATOM 548 C C . GLU A 1 69 ? 0.903 11.402 9.780 1.00 98.06 69 GLU A C 1
ATOM 550 O O . GLU A 1 69 ? 0.915 10.993 10.943 1.00 98.06 69 GLU A O 1
ATOM 555 N N . GLU A 1 70 ? -0.137 11.175 8.978 1.00 98.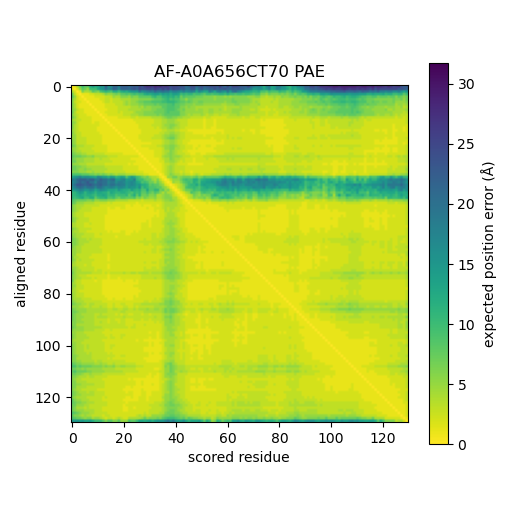00 70 GLU A N 1
ATOM 556 C CA . GLU A 1 70 ? -1.339 10.448 9.393 1.00 98.00 70 GLU A CA 1
ATOM 557 C C . GLU A 1 70 ? -1.020 9.012 9.833 1.00 98.00 70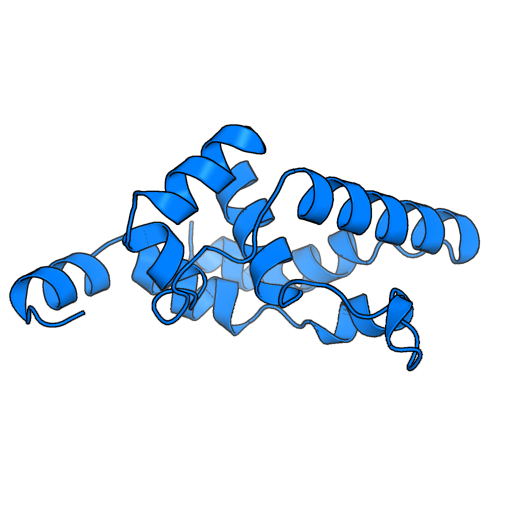 GLU A C 1
ATOM 559 O O . GLU A 1 70 ? -1.570 8.525 10.823 1.00 98.00 70 GLU A O 1
ATOM 564 N N . CYS A 1 71 ? -0.086 8.329 9.160 1.00 97.44 71 CYS A N 1
ATOM 565 C CA . CYS A 1 71 ? 0.359 7.004 9.590 1.00 97.44 71 CYS A CA 1
ATOM 566 C C . CYS A 1 71 ? 1.110 7.048 10.930 1.00 97.44 71 CYS A C 1
ATOM 568 O O . CYS A 1 71 ? 0.984 6.106 11.716 1.00 97.44 71 CYS A O 1
ATOM 570 N N . GLU A 1 72 ? 1.874 8.103 11.219 1.00 95.88 72 GLU A N 1
ATOM 571 C CA . GLU A 1 72 ? 2.598 8.247 12.490 1.00 95.88 72 GLU A CA 1
ATOM 572 C C . GLU A 1 72 ? 1.659 8.576 13.662 1.00 95.88 72 GLU A C 1
ATOM 574 O O . GLU A 1 72 ? 1.813 8.027 14.758 1.00 95.88 72 GLU A O 1
ATOM 579 N N . PHE A 1 73 ? 0.650 9.425 13.443 1.00 94.12 73 PHE A N 1
ATOM 580 C CA . PHE A 1 73 ? -0.175 9.970 14.527 1.00 94.12 73 PHE A CA 1
ATOM 581 C C . PHE A 1 73 ? -1.560 9.332 14.676 1.00 94.12 73 PHE A C 1
ATOM 583 O O . PHE A 1 73 ? -2.055 9.204 15.804 1.00 94.12 73 PHE A O 1
ATOM 590 N N . ASP A 1 74 ? -2.205 8.918 13.584 1.00 95.25 74 ASP A N 1
ATOM 591 C CA . ASP A 1 74 ? -3.563 8.381 13.621 1.00 95.25 74 ASP A CA 1
ATOM 592 C C . ASP A 1 74 ? -3.573 6.850 13.528 1.00 95.25 74 ASP A C 1
ATOM 594 O O . ASP A 1 74 ? -3.374 6.210 12.493 1.00 95.25 74 ASP A O 1
ATOM 598 N N . PHE A 1 75 ? -3.929 6.238 14.657 1.00 93.12 75 PHE A N 1
ATOM 599 C CA . PHE A 1 75 ? -4.056 4.792 14.793 1.00 93.12 75 PHE A CA 1
ATOM 600 C C . PHE A 1 75 ? -5.047 4.159 13.794 1.00 93.12 75 PHE A C 1
ATOM 602 O O . PHE A 1 75 ? -4.976 2.957 13.535 1.00 93.12 75 PHE A O 1
ATOM 609 N N . ARG A 1 76 ? -5.984 4.932 13.227 1.00 96.50 76 ARG A N 1
ATOM 610 C CA . ARG A 1 76 ? -6.898 4.465 12.175 1.00 96.50 76 ARG A CA 1
ATOM 611 C C . ARG A 1 76 ? -6.157 4.129 10.888 1.00 96.50 76 ARG A C 1
ATOM 613 O O . ARG A 1 76 ? -6.430 3.072 10.328 1.00 96.50 76 ARG A O 1
ATOM 620 N N . TYR A 1 77 ? -5.192 4.947 10.473 1.00 97.75 77 TYR A N 1
ATOM 621 C CA . TYR A 1 77 ? -4.363 4.664 9.300 1.00 97.75 77 TYR A CA 1
ATOM 622 C C . TYR A 1 77 ? -3.486 3.437 9.540 1.00 97.75 77 TYR A C 1
ATOM 624 O O . TYR A 1 77 ? -3.459 2.527 8.715 1.00 97.75 77 TYR A O 1
ATOM 632 N N . GLN A 1 78 ? -2.880 3.331 10.725 1.00 97.12 78 GLN A N 1
ATOM 633 C CA . GLN A 1 78 ? -2.085 2.151 11.081 1.00 97.12 78 GLN A CA 1
ATOM 634 C C . GLN A 1 78 ? -2.916 0.863 11.081 1.00 97.12 78 GLN A C 1
ATOM 636 O O . GLN A 1 78 ? -2.464 -0.195 10.650 1.00 97.12 78 GLN A O 1
ATOM 641 N N . TYR A 1 79 ? -4.153 0.926 11.573 1.00 96.75 79 TYR A N 1
ATOM 642 C CA . TYR A 1 79 ? -5.063 -0.215 11.555 1.00 96.75 79 TYR A CA 1
ATOM 643 C C . TYR A 1 79 ? -5.516 -0.579 10.141 1.00 96.75 79 TYR A C 1
ATOM 645 O O . TYR A 1 79 ? -5.546 -1.758 9.788 1.00 96.75 79 TYR A O 1
ATOM 653 N N . ALA A 1 80 ? -5.842 0.431 9.335 1.00 97.94 80 ALA A N 1
ATOM 654 C CA . ALA A 1 80 ? -6.222 0.271 7.939 1.00 97.94 80 ALA A CA 1
ATOM 655 C C . ALA A 1 80 ? -5.115 -0.423 7.127 1.00 97.94 80 ALA A C 1
ATOM 657 O O . ALA A 1 80 ? -5.424 -1.260 6.286 1.00 97.94 80 ALA A O 1
ATOM 658 N N . LEU A 1 81 ? -3.847 -0.126 7.438 1.00 98.06 81 LEU A N 1
ATOM 659 C CA . LEU A 1 81 ? -2.654 -0.638 6.753 1.00 98.06 81 LEU A CA 1
ATOM 660 C C . LEU A 1 81 ? -1.961 -1.811 7.466 1.00 98.06 81 LEU A C 1
ATOM 662 O O . LEU A 1 81 ? -0.876 -2.221 7.066 1.00 98.06 81 LEU A O 1
ATOM 666 N N . HIS A 1 82 ? -2.550 -2.340 8.542 1.00 97.19 82 HIS A N 1
ATOM 667 C CA . HIS A 1 82 ? -1.993 -3.441 9.346 1.00 97.19 82 HIS A CA 1
ATOM 668 C C . HIS A 1 82 ? -0.593 -3.149 9.929 1.00 97.19 82 HIS A C 1
ATOM 670 O O . HIS A 1 82 ? 0.174 -4.064 10.222 1.00 97.19 82 HIS A O 1
ATOM 676 N N . THR A 1 83 ? -0.264 -1.882 10.183 1.00 97.12 83 THR A N 1
ATOM 677 C CA . THR A 1 83 ? 1.048 -1.455 10.697 1.00 97.12 83 THR A CA 1
ATOM 678 C C . THR A 1 83 ? 1.075 -1.166 12.203 1.00 97.12 83 THR A C 1
ATOM 680 O O . THR A 1 83 ? 2.076 -0.694 12.735 1.00 97.12 83 THR A O 1
ATOM 683 N N . THR A 1 84 ? 0.015 -1.495 12.946 1.00 94.31 84 THR A N 1
ATOM 684 C CA . THR A 1 84 ? -0.074 -1.212 14.400 1.00 94.31 84 THR A CA 1
ATOM 685 C C . THR A 1 84 ? 0.978 -1.913 15.274 1.00 94.31 84 THR A C 1
ATOM 687 O O . THR A 1 84 ? 1.107 -1.590 16.456 1.00 94.31 84 THR A O 1
ATOM 690 N N . SER A 1 85 ? 1.686 -2.911 14.734 1.00 92.88 85 SER A N 1
ATOM 691 C CA . SER A 1 85 ? 2.785 -3.614 15.408 1.00 92.88 85 SER A CA 1
ATOM 692 C C . SER A 1 85 ? 4.151 -2.961 15.198 1.00 92.88 85 SER A C 1
ATOM 694 O O . SER A 1 85 ? 5.112 -3.377 15.841 1.00 92.88 85 SER A O 1
ATOM 696 N N . TYR A 1 86 ? 4.261 -1.994 14.288 1.00 93.12 86 TYR A N 1
ATOM 697 C CA . TYR A 1 86 ? 5.510 -1.298 14.014 1.00 93.12 86 TYR A CA 1
ATOM 698 C C . TYR A 1 86 ? 5.752 -0.216 15.065 1.00 93.12 86 TYR A C 1
ATOM 700 O O . TYR A 1 86 ? 4.844 0.538 15.407 1.00 93.12 86 TYR A O 1
ATOM 708 N N . GLU A 1 87 ? 6.985 -0.137 15.565 1.00 91.38 87 GLU A N 1
ATOM 709 C CA . GLU A 1 87 ? 7.410 0.952 16.452 1.00 91.38 87 GLU A CA 1
ATOM 710 C C . GLU A 1 87 ? 7.531 2.276 15.689 1.00 91.38 87 GLU A C 1
ATOM 712 O O . GLU A 1 87 ? 7.058 3.299 16.167 1.00 91.38 87 GLU A O 1
ATOM 717 N N . ASN A 1 88 ? 8.110 2.227 14.486 1.00 93.12 88 ASN A N 1
ATOM 718 C CA . ASN A 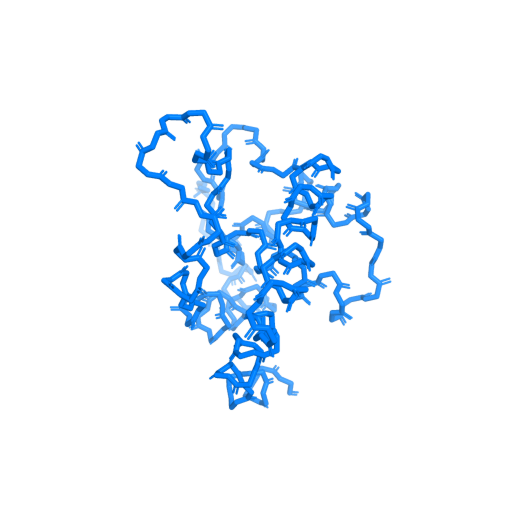1 88 ? 8.192 3.343 13.543 1.00 93.12 88 ASN A CA 1
ATOM 719 C C . ASN A 1 88 ? 7.505 2.923 12.246 1.00 93.12 88 ASN A C 1
ATOM 721 O O . ASN A 1 88 ? 7.726 1.794 11.786 1.00 93.12 88 ASN A O 1
ATOM 725 N N . GLN A 1 89 ? 6.689 3.794 11.650 1.00 95.75 89 GLN A N 1
ATOM 726 C CA . GLN A 1 89 ? 5.954 3.411 10.451 1.00 95.75 89 GLN A CA 1
ATOM 727 C C . GLN A 1 89 ? 6.910 3.123 9.286 1.00 95.75 89 GLN A C 1
ATOM 729 O O . GLN A 1 89 ? 7.900 3.828 9.088 1.00 95.75 89 GLN A O 1
ATOM 734 N N . PRO A 1 90 ? 6.642 2.087 8.470 1.00 95.44 90 PRO A N 1
ATOM 735 C CA . PRO A 1 90 ? 7.539 1.691 7.388 1.00 95.44 90 PRO A CA 1
ATOM 736 C C . PRO A 1 90 ? 7.404 2.598 6.147 1.00 95.44 90 PRO A C 1
ATOM 738 O O . PRO A 1 90 ? 7.646 2.159 5.025 1.00 95.44 90 PRO A O 1
ATOM 741 N N . LEU A 1 91 ? 7.000 3.859 6.300 1.00 96.25 91 LEU A N 1
ATOM 742 C CA . LEU A 1 91 ? 6.715 4.777 5.199 1.00 96.25 91 LEU A CA 1
ATOM 743 C C . LEU A 1 91 ? 7.599 6.020 5.284 1.00 96.25 91 LEU A C 1
ATOM 745 O O . LEU A 1 91 ? 7.951 6.500 6.351 1.00 96.25 91 LEU A O 1
ATOM 749 N N . SER A 1 92 ? 8.011 6.509 4.119 1.00 96.19 92 SER A N 1
ATOM 750 C CA . SER A 1 92 ? 8.806 7.726 3.974 1.00 96.19 92 SER A CA 1
ATOM 751 C C . SER A 1 92 ? 8.648 8.253 2.551 1.00 96.19 92 SER A C 1
ATOM 753 O O . SER A 1 92 ? 8.332 7.479 1.642 1.00 96.19 92 SER A O 1
ATOM 755 N N . ASN A 1 93 ? 8.985 9.521 2.315 1.00 96.19 93 ASN A N 1
ATOM 756 C CA . ASN A 1 93 ? 9.022 10.082 0.958 1.00 96.19 93 ASN A CA 1
ATOM 757 C C . ASN A 1 93 ? 9.873 9.240 0.002 1.00 96.19 93 ASN A C 1
ATOM 759 O O . ASN A 1 93 ? 9.501 8.976 -1.142 1.00 96.19 93 ASN A O 1
ATOM 763 N N . ARG A 1 94 ? 11.003 8.723 0.499 1.00 95.38 94 ARG A N 1
ATOM 764 C CA . ARG A 1 94 ? 11.889 7.851 -0.277 1.00 95.38 94 ARG A CA 1
ATOM 765 C C . ARG A 1 94 ? 11.243 6.507 -0.615 1.00 95.38 94 ARG A C 1
ATOM 767 O O . ARG A 1 94 ? 11.568 5.929 -1.651 1.00 95.38 94 ARG A O 1
ATOM 774 N N . THR A 1 95 ? 10.364 5.993 0.245 1.00 95.06 95 THR A N 1
ATOM 775 C CA . THR A 1 95 ? 9.600 4.767 -0.017 1.00 95.06 95 THR A CA 1
ATOM 776 C C . THR A 1 95 ? 8.699 4.969 -1.234 1.00 95.06 95 THR A C 1
ATOM 778 O O . THR A 1 95 ? 8.754 4.163 -2.164 1.00 95.06 95 THR A O 1
ATOM 781 N N . PHE A 1 96 ? 7.950 6.075 -1.277 1.00 96.75 96 PHE A N 1
ATOM 782 C CA . PHE A 1 96 ? 7.061 6.390 -2.394 1.00 96.75 96 PHE A CA 1
ATOM 783 C C . PHE A 1 96 ? 7.812 6.716 -3.685 1.00 96.75 96 PHE A C 1
ATOM 785 O O . PHE A 1 96 ? 7.504 6.113 -4.713 1.00 96.75 96 PHE A O 1
ATOM 792 N N . SER A 1 97 ? 8.828 7.589 -3.646 1.00 96.19 97 SER A N 1
ATOM 793 C CA . SER A 1 97 ? 9.621 7.938 -4.842 1.00 96.19 97 SER A CA 1
ATOM 794 C C . SER A 1 97 ? 10.212 6.686 -5.492 1.00 96.19 97 SER A C 1
ATOM 796 O O . SER A 1 97 ? 9.975 6.429 -6.670 1.00 96.19 97 SER A O 1
ATOM 798 N N . ARG A 1 98 ? 10.855 5.814 -4.708 1.00 95.06 98 ARG A N 1
ATOM 799 C CA . ARG A 1 98 ? 11.450 4.577 -5.230 1.00 95.06 98 ARG A CA 1
ATOM 800 C C . ARG A 1 98 ? 10.429 3.572 -5.749 1.00 95.06 98 ARG A C 1
ATOM 802 O O . ARG A 1 98 ? 10.779 2.733 -6.579 1.00 95.06 98 ARG A O 1
ATOM 809 N N . PHE A 1 99 ? 9.218 3.553 -5.200 1.00 96.62 99 PHE A N 1
ATOM 810 C CA . PHE A 1 99 ? 8.162 2.676 -5.696 1.00 96.62 99 PHE A CA 1
ATOM 811 C C . PHE A 1 99 ? 7.644 3.174 -7.048 1.00 96.62 99 PHE A C 1
ATOM 813 O O . PHE A 1 99 ? 7.561 2.387 -7.990 1.00 96.62 99 PHE A O 1
ATOM 820 N N . ARG A 1 100 ? 7.398 4.484 -7.181 1.00 97.19 100 ARG A N 1
ATOM 821 C CA . ARG A 1 100 ? 7.003 5.110 -8.453 1.00 97.19 100 ARG A CA 1
ATOM 822 C C . ARG A 1 100 ? 8.079 4.958 -9.524 1.00 97.19 100 ARG A C 1
ATOM 824 O O . ARG A 1 100 ? 7.767 4.533 -10.626 1.00 97.19 100 ARG A O 1
ATOM 831 N N . GLU A 1 101 ? 9.342 5.219 -9.186 1.00 96.75 101 GLU A N 1
ATOM 832 C CA . GLU A 1 101 ? 10.480 5.076 -10.107 1.00 96.75 101 GLU A CA 1
ATOM 833 C C . GLU A 1 101 ? 10.593 3.656 -10.672 1.00 96.75 101 GLU A C 1
ATOM 835 O O . GLU A 1 101 ? 10.815 3.482 -11.868 1.00 96.75 101 GLU A O 1
ATOM 840 N N . ARG A 1 102 ? 10.410 2.629 -9.831 1.00 96.06 102 ARG A N 1
ATOM 841 C CA . ARG A 1 102 ? 10.438 1.232 -10.285 1.00 96.06 102 ARG A CA 1
ATOM 842 C C . ARG A 1 102 ? 9.275 0.899 -11.210 1.00 96.06 102 ARG A C 1
ATOM 844 O O . ARG A 1 102 ? 9.507 0.254 -12.227 1.00 96.06 102 ARG A O 1
ATOM 851 N N . ASN A 1 103 ? 8.061 1.337 -10.874 1.00 97.81 103 ASN A N 1
ATOM 852 C CA . ASN A 1 103 ? 6.894 1.133 -11.735 1.00 97.81 103 ASN A CA 1
ATOM 853 C C . ASN A 1 103 ? 7.087 1.825 -13.090 1.00 97.81 103 ASN A C 1
ATOM 855 O O . ASN A 1 103 ? 6.955 1.170 -14.116 1.00 97.81 103 ASN A O 1
ATOM 859 N N . ALA A 1 104 ? 7.520 3.089 -13.098 1.00 98.00 104 ALA A N 1
ATOM 860 C CA . ALA A 1 104 ? 7.787 3.832 -14.328 1.00 98.00 104 ALA A CA 1
ATOM 861 C C . ALA A 1 104 ? 8.874 3.166 -15.193 1.00 98.00 104 ALA A C 1
ATOM 863 O O . ALA A 1 104 ? 8.735 3.063 -16.409 1.00 98.00 104 ALA A O 1
ATOM 864 N N . ALA A 1 105 ? 9.952 2.665 -14.580 1.00 97.38 105 ALA A N 1
ATOM 865 C CA . ALA A 1 105 ? 10.994 1.937 -15.304 1.00 97.38 105 ALA A CA 1
ATOM 866 C C . ALA A 1 105 ? 10.489 0.600 -15.881 1.00 97.38 105 ALA A C 1
ATOM 868 O O . ALA A 1 105 ? 10.870 0.213 -16.988 1.00 97.38 105 ALA A O 1
ATOM 869 N N . TYR A 1 106 ? 9.633 -0.114 -15.147 1.00 97.50 106 TYR A N 1
ATOM 870 C CA . TYR A 1 106 ? 9.027 -1.359 -15.614 1.00 97.50 106 TYR A CA 1
ATOM 871 C C . TYR A 1 106 ? 8.049 -1.118 -16.769 1.00 97.50 106 TYR A C 1
ATOM 873 O O . TYR A 1 106 ? 8.112 -1.813 -17.782 1.00 97.50 106 TYR A O 1
ATOM 881 N N . GLU A 1 107 ? 7.205 -0.096 -16.664 1.00 98.25 107 GLU A N 1
ATOM 882 C CA . GLU A 1 107 ? 6.281 0.302 -17.725 1.00 98.25 107 GLU A CA 1
ATOM 883 C C . GLU A 1 107 ? 7.041 0.710 -18.991 1.00 98.25 107 GLU A C 1
ATOM 885 O O . GLU A 1 107 ? 6.752 0.203 -20.071 1.00 98.25 107 GLU A O 1
ATOM 890 N N . LEU A 1 108 ? 8.096 1.523 -18.863 1.00 98.00 108 LEU A N 1
ATOM 891 C CA . LEU A 1 108 ? 8.922 1.939 -19.999 1.00 98.00 108 LEU A CA 1
ATOM 892 C C . LEU A 1 108 ? 9.571 0.753 -20.732 1.00 98.00 108 LEU A C 1
ATOM 894 O O . LEU A 1 108 ? 9.756 0.797 -21.947 1.00 98.00 108 LEU A O 1
ATOM 898 N N . THR A 1 109 ? 9.949 -0.296 -20.001 1.00 97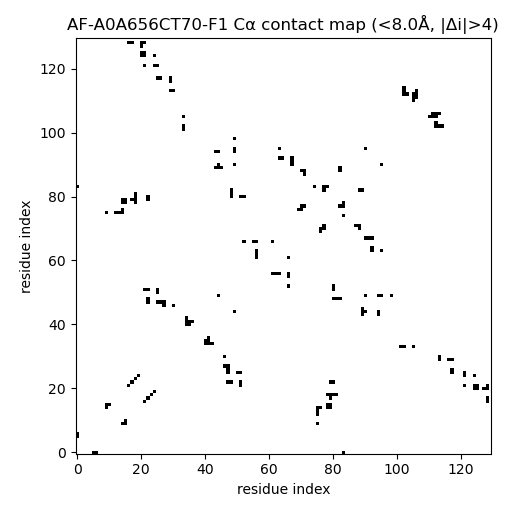.56 109 THR A N 1
ATOM 899 C CA . THR A 1 109 ? 10.662 -1.451 -20.569 1.00 97.56 109 THR A CA 1
ATOM 900 C C . THR A 1 109 ? 9.736 -2.552 -21.078 1.00 97.56 109 THR A C 1
ATOM 902 O O . THR A 1 109 ? 10.122 -3.291 -21.981 1.00 97.56 109 THR A O 1
ATOM 905 N N . THR A 1 110 ? 8.531 -2.678 -20.521 1.00 97.75 110 THR A N 1
ATOM 906 C CA . THR A 1 110 ? 7.617 -3.799 -20.806 1.00 97.75 110 THR A CA 1
ATOM 907 C C . THR A 1 110 ? 6.286 -3.385 -21.428 1.00 97.75 110 THR A C 1
ATOM 909 O O . THR A 1 110 ? 5.573 -4.242 -21.949 1.00 97.75 110 THR A O 1
ATOM 912 N N . GLY A 1 111 ? 5.939 -2.098 -21.368 1.00 97.88 111 GLY A N 1
ATOM 913 C CA . GLY A 1 111 ? 4.638 -1.559 -21.759 1.00 97.88 111 GLY A CA 1
ATOM 914 C C . GLY A 1 111 ? 3.496 -1.881 -20.789 1.00 97.88 111 GLY A C 1
ATOM 915 O O . GLY A 1 111 ? 2.340 -1.682 -21.151 1.00 97.88 111 GLY A O 1
ATOM 916 N N . LYS A 1 112 ? 3.784 -2.421 -19.595 1.00 97.88 112 LYS A N 1
ATOM 917 C CA . LYS A 1 112 ? 2.772 -2.806 -18.598 1.00 97.88 112 LYS A CA 1
ATOM 918 C C . LYS A 1 112 ? 2.755 -1.848 -17.409 1.00 97.88 112 LYS A C 1
ATOM 920 O O . LYS A 1 112 ? 3.776 -1.690 -16.739 1.00 97.88 112 LYS A O 1
ATOM 925 N N . ASP A 1 113 ? 1.583 -1.298 -17.110 1.00 98.06 113 ASP A N 1
ATOM 926 C CA . ASP A 1 113 ? 1.337 -0.484 -15.918 1.00 98.06 113 ASP A CA 1
ATOM 927 C C . ASP A 1 113 ? 0.791 -1.359 -14.776 1.00 98.06 113 ASP A C 1
ATOM 929 O O . ASP A 1 113 ? -0.398 -1.670 -14.694 1.00 98.06 113 ASP A O 1
ATOM 933 N N . LEU A 1 114 ? 1.685 -1.746 -13.863 1.00 98.25 114 LEU A N 1
ATOM 934 C CA . LEU A 1 114 ? 1.349 -2.585 -12.709 1.00 98.25 114 LEU A CA 1
ATOM 935 C C . LEU A 1 114 ? 0.449 -1.872 -11.688 1.00 98.25 114 LEU A C 1
ATOM 937 O O . LEU A 1 114 ? -0.292 -2.530 -10.955 1.00 98.25 114 LEU A O 1
ATOM 941 N N . ILE A 1 115 ? 0.514 -0.537 -11.608 1.00 97.44 115 ILE A N 1
ATOM 942 C CA . ILE A 1 115 ? -0.368 0.234 -10.726 1.00 97.44 115 ILE A CA 1
ATOM 943 C C . ILE A 1 115 ? -1.783 0.177 -11.287 1.00 97.44 115 ILE A C 1
ATOM 945 O O . ILE A 1 115 ? -2.713 -0.119 -10.536 1.00 97.44 115 ILE A O 1
ATOM 949 N N . HIS A 1 116 ? -1.946 0.396 -12.593 1.00 97.62 116 HIS A N 1
ATOM 950 C CA . HIS A 1 116 ? -3.233 0.241 -13.262 1.00 97.62 116 HIS A CA 1
ATOM 951 C C . HIS A 1 116 ? -3.804 -1.166 -13.070 1.00 97.62 116 HIS A C 1
ATOM 953 O O . HIS A 1 116 ? -4.938 -1.289 -12.610 1.00 97.62 116 HIS A O 1
ATOM 959 N N . ASP A 1 117 ? -3.014 -2.212 -13.330 1.00 98.19 117 ASP A N 1
ATOM 960 C CA . ASP A 1 117 ? -3.439 -3.607 -13.156 1.00 98.19 117 ASP A CA 1
ATOM 961 C C . ASP A 1 117 ? -3.930 -3.879 -11.722 1.00 98.19 117 ASP A C 1
ATOM 963 O O . ASP A 1 117 ? -4.998 -4.464 -11.517 1.00 98.19 117 ASP A O 1
ATOM 967 N N . CYS A 1 118 ? -3.197 -3.386 -10.717 1.00 98.06 118 CYS A N 1
ATOM 968 C CA . CYS A 1 118 ? -3.577 -3.494 -9.309 1.00 98.06 118 CYS A CA 1
ATOM 969 C C . CYS A 1 118 ? -4.896 -2.763 -8.997 1.00 98.06 118 CYS A C 1
ATOM 971 O O . CYS A 1 118 ? -5.790 -3.327 -8.362 1.00 98.06 118 CYS A O 1
ATOM 973 N N . ILE A 1 119 ? -5.065 -1.523 -9.469 1.00 96.50 119 ILE A N 1
ATOM 974 C CA . ILE A 1 119 ? -6.288 -0.742 -9.229 1.00 96.50 119 ILE A CA 1
ATOM 975 C C . ILE A 1 119 ? -7.497 -1.344 -9.956 1.00 96.50 119 ILE A C 1
ATOM 977 O O . ILE A 1 119 ? -8.589 -1.386 -9.388 1.00 96.50 119 ILE A O 1
ATOM 981 N N . VAL A 1 120 ? -7.320 -1.857 -11.176 1.00 97.38 120 VAL A N 1
ATOM 982 C CA . VAL A 1 120 ? -8.375 -2.563 -11.917 1.00 97.38 120 VAL A CA 1
ATOM 983 C C . VAL A 1 120 ? -8.798 -3.827 -11.176 1.00 97.38 120 VAL A C 1
ATOM 985 O O . VAL A 1 120 ? -9.999 -4.039 -10.987 1.00 97.38 120 VAL A O 1
ATOM 988 N N . ALA A 1 121 ? -7.845 -4.622 -10.682 1.00 97.12 121 ALA A N 1
ATOM 989 C CA . ALA A 1 121 ? -8.137 -5.802 -9.869 1.00 97.12 121 ALA A CA 1
ATOM 990 C C . ALA A 1 121 ? -8.899 -5.450 -8.574 1.00 97.12 121 ALA A C 1
ATOM 992 O O . ALA A 1 121 ? -9.769 -6.202 -8.136 1.00 97.12 121 ALA A O 1
ATOM 993 N N . LEU A 1 122 ? -8.631 -4.276 -7.995 1.00 96.88 122 LEU A N 1
ATOM 994 C CA . LEU A 1 122 ? -9.307 -3.761 -6.801 1.00 96.88 122 LEU A CA 1
ATOM 995 C C . LEU A 1 122 ? -10.614 -3.002 -7.083 1.00 96.88 122 LEU A C 1
ATOM 997 O O . LEU A 1 122 ? -11.293 -2.608 -6.135 1.00 96.88 122 LEU A O 1
ATOM 1001 N N . SER A 1 123 ? -10.998 -2.785 -8.341 1.00 95.75 123 SER A N 1
ATOM 1002 C CA . SER A 1 123 ? -12.102 -1.884 -8.713 1.00 95.75 123 SER A CA 1
ATOM 1003 C C . SER A 1 123 ? -13.433 -2.211 -8.020 1.00 95.75 123 SER A C 1
ATOM 1005 O O . SER A 1 123 ? -14.078 -1.325 -7.455 1.00 95.75 123 SER A O 1
ATOM 1007 N N . GLU A 1 124 ? -13.818 -3.487 -7.972 1.00 96.12 124 GLU A N 1
ATOM 1008 C CA . GLU A 1 124 ? -15.031 -3.949 -7.285 1.00 96.12 124 GLU A CA 1
ATOM 1009 C C . GLU A 1 124 ? -14.968 -3.736 -5.767 1.00 96.12 124 GLU A C 1
ATOM 1011 O O . GLU A 1 124 ? -15.984 -3.461 -5.126 1.00 96.12 124 GLU A O 1
ATOM 1016 N N . ASN A 1 125 ? -13.775 -3.830 -5.184 1.00 97.12 125 ASN A N 1
ATOM 1017 C CA . ASN A 1 125 ? -13.551 -3.612 -3.760 1.00 97.12 125 ASN A CA 1
ATOM 1018 C C . ASN A 1 125 ? -13.626 -2.119 -3.427 1.00 97.12 125 ASN A C 1
ATOM 1020 O O . ASN A 1 125 ? -14.308 -1.735 -2.478 1.00 97.12 125 ASN A O 1
ATOM 1024 N N . ILE A 1 126 ? -13.016 -1.271 -4.261 1.00 93.56 126 ILE A N 1
ATOM 1025 C CA . ILE A 1 126 ? -13.120 0.191 -4.173 1.00 93.56 126 ILE A CA 1
ATOM 1026 C C . ILE A 1 126 ? -14.583 0.627 -4.296 1.00 93.56 126 ILE A C 1
ATOM 1028 O O . ILE A 1 126 ? -15.040 1.459 -3.513 1.00 93.56 126 ILE A O 1
ATOM 1032 N N . ARG A 1 127 ? -15.351 0.018 -5.211 1.00 93.81 127 ARG A N 1
ATOM 1033 C CA . ARG A 1 127 ? -16.787 0.293 -5.360 1.00 93.81 127 ARG A CA 1
ATOM 1034 C C . ARG A 1 127 ? -17.599 -0.089 -4.121 1.00 93.81 127 ARG A C 1
ATOM 1036 O O . ARG A 1 127 ? -18.569 0.586 -3.832 1.00 93.81 127 ARG A O 1
ATOM 1043 N N . LYS A 1 128 ? -17.244 -1.166 -3.412 1.00 92.31 128 LYS A N 1
ATOM 1044 C CA . LYS A 1 128 ? -17.921 -1.571 -2.161 1.00 92.31 128 LYS A CA 1
ATOM 1045 C C . LYS A 1 128 ? -17.558 -0.684 -0.969 1.00 92.31 128 LYS A C 1
ATOM 1047 O O . LYS A 1 128 ? -18.298 -0.663 0.009 1.00 92.31 128 LYS A O 1
ATOM 1052 N N . PHE A 1 129 ? -16.390 -0.046 -1.012 1.00 89.31 129 PHE A N 1
ATOM 1053 C CA . PHE A 1 129 ? -15.918 0.844 0.044 1.00 89.31 129 PHE A CA 1
ATOM 1054 C C . PHE A 1 129 ? -16.540 2.248 -0.042 1.00 89.31 129 PHE A C 1
ATOM 1056 O O . PHE A 1 129 ? -16.771 2.857 1.002 1.00 89.31 129 PHE A O 1
ATOM 1063 N N . ARG A 1 130 ? -16.788 2.751 -1.260 1.00 73.50 130 ARG A N 1
ATOM 1064 C CA . ARG A 1 130 ? -17.513 4.008 -1.513 1.00 73.50 130 ARG A CA 1
ATOM 1065 C C . ARG A 1 130 ? -19.024 3.844 -1.381 1.00 73.50 130 ARG A C 1
ATOM 1067 O O . ARG A 1 130 ? -19.648 4.824 -0.921 1.00 73.50 130 ARG A O 1
#

Nearest PDB structures (foldseek):
  6b24-assembly1_A  TM=2.436E-01  e=1.902E+00  Escherichia coli
  6bx5-assembly1_A  TM=2.586E-01  e=3.471E+00  Escherichia coli
  7kk8-assembly1_B  TM=2.355E-01  e=2.569E+00  Escherichia coli
  6b2d-assembly1_A  TM=2.293E-01  e=3.302E+00  Escherichia coli

InterPro domains:
  IPR008490 Transposase InsH, N-terminal [PF05598] (21-102)

Radius of gyration: 15.15 Å; Cα contacts (8 Å, |Δi|>4): 118; chains: 1; bounding box: 38×27×47 Å